Protein AF-A0A6J4SF16-F1 (afdb_monomer_lite)

Organism: NCBI:txid1162706

Secondary structure (DSSP, 8-state):
--GGGGS----GGGS-HHHHHS-HHHHHHHHHHHHHHHHHHHHHHHHHHHHTT-TTSTTHHHHHHHHHHHHHHTTTTSHHHHHHHHHSHHHHTT--TT-S---------------

Radius of gyration: 26.42 Å; chains: 1; bounding box: 38×38×103 Å

Structure (mmCIF, N/CA/C/O backbone):
data_AF-A0A6J4SF16-F1
#
_entry.id   AF-A0A6J4SF16-F1
#
loop_
_atom_site.group_PDB
_atom_site.id
_atom_site.type_symbol
_atom_site.label_atom_id
_atom_site.label_alt_id
_atom_site.label_comp_id
_atom_site.label_asym_id
_atom_site.label_entity_id
_atom_site.label_seq_id
_atom_site.pdbx_PDB_ins_code
_atom_site.Cartn_x
_atom_site.Cartn_y
_atom_site.Cartn_z
_atom_site.occupancy
_atom_site.B_iso_or_equiv
_atom_site.auth_seq_id
_atom_site.auth_comp_id
_atom_site.auth_asym_id
_atom_site.auth_atom_id
_atom_site.pdbx_PDB_model_num
ATOM 1 N N . MET A 1 1 ? 0.682 17.813 7.383 1.00 43.06 1 MET A N 1
ATOM 2 C CA . MET A 1 1 ? -0.202 16.853 6.691 1.00 43.06 1 MET A CA 1
ATOM 3 C C . MET A 1 1 ? 0.314 15.466 7.013 1.00 43.06 1 MET A C 1
ATOM 5 O O . MET A 1 1 ? 1.486 15.215 6.764 1.00 43.06 1 MET A O 1
ATOM 9 N N . SER A 1 2 ? -0.483 14.626 7.672 1.00 47.69 2 SER A N 1
ATOM 10 C CA . SER A 1 2 ? -0.053 13.267 8.016 1.00 47.69 2 SER A CA 1
ATOM 11 C C . SER A 1 2 ? -0.016 12.410 6.746 1.00 47.69 2 SER A C 1
ATOM 13 O O . SER A 1 2 ? -0.964 12.481 5.969 1.00 47.69 2 SER A O 1
ATOM 15 N N . PRO A 1 3 ? 1.009 11.567 6.532 1.00 54.78 3 PRO A N 1
ATOM 16 C CA . PRO A 1 3 ? 1.114 10.715 5.338 1.0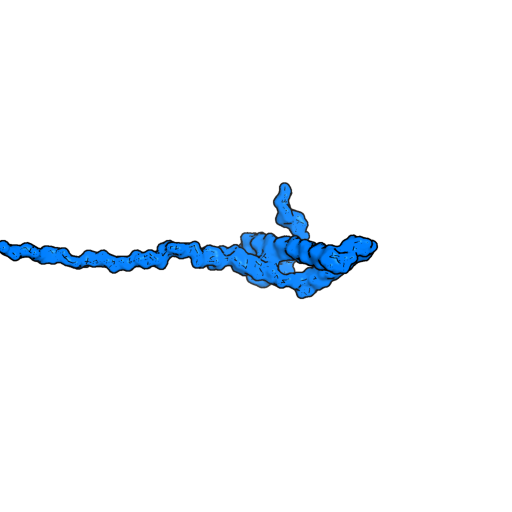0 54.78 3 PRO A CA 1
ATOM 17 C C . PRO A 1 3 ? -0.053 9.719 5.182 1.00 54.78 3 PRO A C 1
ATOM 19 O O . PRO A 1 3 ? -0.267 9.173 4.107 1.00 54.78 3 PRO A O 1
ATOM 22 N N . ILE A 1 4 ? -0.850 9.526 6.237 1.00 54.41 4 ILE A N 1
ATOM 23 C CA . ILE A 1 4 ? -2.043 8.670 6.257 1.00 54.41 4 ILE A CA 1
ATOM 24 C C . ILE A 1 4 ? -3.215 9.297 5.472 1.00 54.41 4 ILE A C 1
ATOM 26 O O . ILE A 1 4 ? -4.021 8.561 4.912 1.00 54.41 4 ILE A O 1
ATOM 30 N N . ASP A 1 5 ? -3.296 10.633 5.377 1.00 56.44 5 ASP A N 1
ATOM 31 C CA . ASP A 1 5 ? -4.344 11.333 4.604 1.00 56.44 5 ASP A CA 1
ATOM 32 C C . ASP A 1 5 ? -4.141 11.222 3.083 1.00 56.44 5 ASP A C 1
ATOM 34 O O . ASP A 1 5 ? -5.073 11.437 2.314 1.00 56.44 5 ASP A O 1
ATOM 38 N N . ALA A 1 6 ? -2.929 10.877 2.638 1.00 57.81 6 ALA A N 1
ATOM 39 C CA . ALA A 1 6 ? -2.601 10.692 1.225 1.00 57.81 6 ALA A CA 1
ATOM 40 C C . ALA A 1 6 ? -2.862 9.257 0.729 1.00 57.81 6 ALA A C 1
ATOM 42 O O . ALA A 1 6 ? -2.624 8.954 -0.441 1.00 57.81 6 ALA A O 1
ATOM 43 N N . LEU A 1 7 ? -3.337 8.356 1.599 1.00 61.28 7 LEU A N 1
ATOM 44 C CA . LEU A 1 7 ? -3.664 6.992 1.199 1.00 61.28 7 LEU A CA 1
ATOM 45 C C . LEU A 1 7 ? -4.971 6.989 0.394 1.00 61.28 7 LEU A C 1
ATOM 47 O O . LEU A 1 7 ? -5.965 7.567 0.842 1.00 61.28 7 LEU A O 1
ATOM 51 N N . PRO A 1 8 ? -5.024 6.312 -0.768 1.00 58.62 8 PRO A N 1
ATOM 52 C CA . PRO A 1 8 ? -6.255 6.240 -1.535 1.00 58.62 8 PRO A CA 1
ATOM 53 C C . PRO A 1 8 ? -7.332 5.541 -0.704 1.00 58.62 8 PRO A C 1
ATOM 55 O O . PRO A 1 8 ? -7.074 4.534 -0.034 1.00 58.62 8 PRO A O 1
ATOM 58 N N . SER A 1 9 ? -8.539 6.109 -0.738 1.00 60.50 9 SER A N 1
ATOM 59 C CA . SER A 1 9 ? -9.683 5.621 0.026 1.00 60.50 9 SER A CA 1
ATOM 60 C C . SER A 1 9 ? -9.976 4.167 -0.338 1.00 60.50 9 SER A C 1
ATOM 62 O O . SER A 1 9 ? -10.353 3.862 -1.469 1.00 60.50 9 SER A O 1
ATOM 64 N N . VAL A 1 10 ? -9.784 3.259 0.621 1.00 63.25 10 VAL A N 1
ATOM 65 C CA . VAL A 1 10 ? -10.141 1.848 0.456 1.00 63.25 10 VAL A CA 1
ATOM 66 C C . VAL A 1 10 ? -11.647 1.719 0.696 1.00 63.25 10 VAL A C 1
ATOM 68 O O . VAL A 1 10 ? -12.110 2.082 1.787 1.00 63.25 10 VAL A O 1
ATOM 71 N N . PRO A 1 11 ? -12.432 1.239 -0.285 1.00 63.31 11 PRO A N 1
ATOM 72 C CA . PRO A 1 11 ? -13.866 1.073 -0.111 1.00 63.31 11 PRO A CA 1
ATOM 73 C C . PRO A 1 11 ? -14.143 0.083 1.021 1.00 63.31 11 PRO A C 1
ATOM 75 O O . PRO A 1 11 ? -13.486 -0.950 1.133 1.00 63.31 11 PRO A O 1
ATOM 78 N N . LEU A 1 12 ? -15.147 0.380 1.853 1.00 61.59 12 LEU A N 1
ATOM 79 C CA . LEU A 1 12 ? -15.503 -0.454 3.008 1.00 61.59 12 LEU A CA 1
ATOM 80 C C . LEU A 1 12 ? -15.790 -1.907 2.615 1.00 61.59 12 LEU A C 1
ATOM 82 O O . LEU A 1 12 ? -15.554 -2.793 3.418 1.00 61.59 12 LEU A O 1
ATOM 86 N N . SER A 1 13 ? -16.277 -2.165 1.400 1.00 67.19 13 SER A N 1
ATOM 87 C CA . SER A 1 13 ? -16.530 -3.513 0.875 1.00 67.19 13 SER A CA 1
ATOM 88 C C . SER A 1 13 ? -15.267 -4.338 0.626 1.00 67.19 13 SER A C 1
ATOM 90 O O . SER A 1 13 ? -15.359 -5.561 0.631 1.00 67.19 13 SER A O 1
ATOM 92 N N . ALA A 1 14 ? -14.118 -3.689 0.423 1.00 69.31 14 ALA A N 1
ATOM 93 C CA . ALA A 1 14 ? -12.822 -4.343 0.250 1.00 69.31 14 ALA A CA 1
ATOM 94 C C . ALA A 1 14 ? -12.121 -4.625 1.587 1.00 69.31 14 ALA A C 1
ATOM 96 O O . ALA A 1 14 ? -11.077 -5.267 1.608 1.00 69.31 14 ALA A O 1
ATOM 97 N N . LEU A 1 15 ? -12.684 -4.150 2.703 1.00 75.44 15 LEU A N 1
ATOM 98 C CA . LEU A 1 15 ? -12.177 -4.481 4.025 1.00 75.44 15 LEU A CA 1
ATOM 99 C C . LEU A 1 15 ? -12.623 -5.900 4.425 1.00 75.44 15 LEU A C 1
ATOM 101 O O . LEU A 1 15 ? -13.790 -6.263 4.207 1.00 75.44 15 LEU A O 1
ATOM 105 N N . PRO A 1 16 ? -11.749 -6.676 5.085 1.00 79.75 16 PRO A N 1
ATOM 106 C CA . PRO A 1 16 ? -12.113 -7.960 5.667 1.00 79.75 16 PRO A CA 1
ATOM 107 C C . PRO A 1 16 ? -13.309 -7.850 6.621 1.00 79.75 16 PRO A C 1
ATOM 109 O O . PRO A 1 16 ? -13.592 -6.793 7.198 1.00 79.75 16 PRO A O 1
ATOM 112 N N . ALA A 1 17 ? -14.076 -8.933 6.762 1.00 78.12 17 ALA A N 1
ATOM 113 C CA . ALA A 1 17 ? -15.348 -8.916 7.489 1.00 78.12 17 ALA A CA 1
ATOM 114 C C . ALA A 1 17 ? -15.191 -8.485 8.958 1.00 78.12 17 ALA A C 1
ATOM 116 O O . ALA A 1 17 ? -16.049 -7.783 9.491 1.00 78.12 17 ALA A O 1
ATOM 117 N N . GLU A 1 18 ? -14.090 -8.875 9.578 1.00 78.50 18 GLU A N 1
ATOM 118 C CA . GLU A 1 18 ? -13.671 -8.545 10.931 1.00 78.50 18 GLU A CA 1
ATOM 119 C C . GLU A 1 18 ? -13.327 -7.061 11.095 1.00 78.50 18 GLU A C 1
ATOM 121 O O . GLU A 1 18 ? -13.746 -6.455 12.075 1.00 78.50 18 GLU A O 1
ATOM 126 N N . VAL A 1 19 ? -12.684 -6.436 10.104 1.00 83.62 19 VAL A N 1
ATOM 127 C CA . VAL A 1 19 ? -12.382 -4.995 10.113 1.00 83.62 19 VAL A CA 1
ATOM 128 C C . VAL A 1 19 ? -13.654 -4.178 9.880 1.00 83.62 19 VAL A C 1
ATOM 130 O O . VAL A 1 19 ? -13.873 -3.158 10.531 1.00 83.62 19 VAL A O 1
ATOM 133 N N . ARG A 1 20 ? -14.541 -4.640 8.986 1.00 82.06 20 ARG A N 1
ATOM 134 C CA . ARG A 1 20 ? -15.837 -3.982 8.724 1.00 82.06 20 ARG A CA 1
ATOM 135 C C . ARG A 1 20 ? -16.751 -3.977 9.941 1.00 82.06 20 ARG A C 1
ATOM 137 O O . ARG A 1 20 ? -17.474 -3.008 10.149 1.00 82.06 20 ARG A O 1
ATOM 144 N N . LYS A 1 21 ? -16.761 -5.077 10.695 1.00 83.94 21 LYS A N 1
ATOM 145 C CA . LYS A 1 21 ? -17.560 -5.232 11.920 1.00 83.94 21 LYS A CA 1
ATOM 146 C C . LYS A 1 21 ? -16.859 -4.669 13.162 1.00 83.94 21 LYS A C 1
ATOM 148 O O . LYS A 1 21 ? -17.498 -4.582 14.206 1.00 83.94 21 LYS A O 1
ATOM 153 N N . GLY A 1 22 ? -15.575 -4.335 13.048 1.00 80.94 22 GLY A N 1
ATOM 154 C CA . GLY A 1 22 ? -14.755 -3.774 14.114 1.00 80.94 22 GLY A CA 1
ATOM 155 C C . GLY A 1 22 ? -15.026 -2.294 14.383 1.00 80.94 22 GLY A C 1
ATOM 156 O O . GLY A 1 22 ? -15.903 -1.660 13.790 1.00 80.94 22 GLY A O 1
ATOM 157 N N . SER A 1 23 ? -14.250 -1.740 15.308 1.00 84.00 23 SER A N 1
ATOM 158 C CA . SER A 1 23 ? -14.312 -0.336 15.707 1.00 84.00 23 SER A CA 1
ATOM 159 C C . SER A 1 23 ? -13.745 0.601 14.629 1.00 84.00 23 SER A C 1
ATOM 161 O O . SER A 1 23 ? -13.043 0.189 13.703 1.00 84.00 23 SER A O 1
ATOM 163 N N . ALA A 1 24 ? -14.002 1.907 14.760 1.00 82.56 24 ALA A N 1
ATOM 164 C CA . ALA A 1 24 ? -13.365 2.912 13.902 1.00 82.56 24 ALA A CA 1
ATOM 165 C C . ALA A 1 24 ? -11.825 2.888 14.016 1.00 82.56 24 ALA A C 1
ATOM 167 O O . ALA A 1 24 ? -11.120 3.237 13.068 1.00 82.56 24 ALA A O 1
ATOM 168 N N . GLU A 1 25 ? -11.309 2.454 15.166 1.00 81.56 25 GLU A N 1
ATOM 169 C CA . GLU A 1 25 ? -9.881 2.306 15.424 1.00 81.56 25 GLU A CA 1
ATOM 170 C C . GLU A 1 25 ? -9.296 1.102 14.675 1.00 81.56 25 GLU A C 1
ATOM 172 O O . GLU A 1 25 ? -8.255 1.245 14.037 1.00 81.56 25 GLU A O 1
ATOM 177 N N . ASP A 1 26 ? -10.022 -0.021 14.606 1.00 81.56 26 ASP A N 1
ATOM 178 C CA . ASP A 1 26 ? -9.633 -1.191 13.802 1.00 81.56 26 ASP A CA 1
ATOM 179 C C . ASP A 1 26 ? -9.566 -0.849 12.310 1.00 81.56 26 ASP A C 1
ATOM 181 O O . ASP A 1 26 ? -8.610 -1.195 11.616 1.00 81.56 26 ASP A O 1
ATOM 185 N N . GLN A 1 27 ? -10.547 -0.092 11.813 1.00 82.88 27 GLN A N 1
ATOM 186 C CA . GLN A 1 27 ? -10.551 0.378 10.426 1.00 82.88 27 GLN A CA 1
ATOM 187 C C . GLN A 1 27 ? -9.368 1.309 10.133 1.00 82.88 27 GLN A C 1
ATOM 189 O O . GLN A 1 27 ? -8.787 1.253 9.048 1.00 82.88 27 GLN A O 1
ATOM 194 N N . LYS A 1 28 ? -8.998 2.172 11.088 1.00 82.81 28 LYS A N 1
ATOM 195 C CA . LYS A 1 28 ? -7.841 3.066 10.965 1.00 82.81 28 LYS A CA 1
ATOM 196 C C . LYS A 1 28 ? -6.527 2.285 10.994 1.00 82.81 28 LYS A C 1
ATOM 198 O O . LYS A 1 28 ? -5.668 2.546 10.154 1.00 82.81 28 LYS A O 1
ATOM 203 N N . ALA A 1 29 ? -6.385 1.331 11.913 1.00 82.94 29 ALA A N 1
ATOM 204 C CA . ALA A 1 29 ? -5.211 0.471 12.022 1.00 82.94 29 ALA A CA 1
ATOM 205 C C . ALA A 1 29 ? -5.013 -0.357 10.746 1.00 82.94 29 ALA A C 1
ATOM 207 O O . ALA A 1 29 ? -3.919 -0.372 10.189 1.00 82.94 29 ALA A O 1
ATOM 208 N N . TYR A 1 30 ? -6.086 -0.950 10.218 1.00 84.06 30 TYR A N 1
ATOM 209 C CA . TYR A 1 30 ? -6.034 -1.708 8.970 1.00 84.06 30 TYR A CA 1
ATOM 210 C C . TYR A 1 30 ? -5.649 -0.832 7.768 1.00 84.06 30 TYR A C 1
ATOM 212 O O . TYR A 1 30 ? -4.790 -1.203 6.973 1.00 84.06 30 TYR A O 1
ATOM 220 N N . LYS A 1 31 ? -6.214 0.378 7.650 1.00 83.25 31 LYS A N 1
ATOM 221 C CA . LYS A 1 31 ? -5.819 1.332 6.596 1.00 83.25 31 LYS A CA 1
ATOM 222 C C . LYS A 1 31 ? -4.354 1.753 6.709 1.00 83.25 31 LYS A C 1
ATOM 224 O O . LYS A 1 31 ? -3.679 1.858 5.688 1.00 83.25 31 LYS A O 1
ATOM 229 N N . ALA A 1 32 ? -3.863 1.985 7.925 1.00 84.25 32 ALA A N 1
ATOM 230 C CA . ALA A 1 32 ? -2.458 2.303 8.157 1.00 84.25 32 ALA A CA 1
ATOM 231 C C . ALA A 1 32 ? -1.547 1.132 7.756 1.00 84.25 32 ALA A C 1
ATOM 233 O O . ALA A 1 32 ? -0.544 1.349 7.077 1.00 84.25 32 ALA A O 1
ATOM 234 N N . ALA A 1 33 ? -1.935 -0.099 8.099 1.00 85.19 33 ALA A N 1
ATOM 235 C CA . ALA A 1 33 ? -1.205 -1.305 7.730 1.00 85.19 33 ALA A CA 1
ATOM 236 C C . ALA A 1 33 ? -1.148 -1.510 6.206 1.00 85.19 33 ALA A C 1
ATOM 238 O O . ALA A 1 33 ? -0.071 -1.744 5.660 1.00 85.19 33 ALA A O 1
ATOM 239 N N . LEU A 1 34 ? -2.268 -1.316 5.501 1.00 83.56 34 LEU A N 1
ATOM 240 C CA . LEU A 1 34 ? -2.292 -1.329 4.033 1.00 83.56 34 LEU A CA 1
ATOM 241 C C . LEU A 1 34 ? -1.418 -0.228 3.421 1.00 83.56 34 LEU A C 1
ATOM 243 O O . LEU A 1 34 ? -0.745 -0.449 2.418 1.00 83.56 34 LEU A O 1
ATOM 247 N N . GLY A 1 35 ? -1.418 0.973 4.004 1.00 82.69 35 GLY A N 1
ATOM 248 C CA . GLY A 1 35 ? -0.553 2.059 3.547 1.00 82.69 35 GLY A CA 1
ATOM 249 C C . GLY A 1 35 ? 0.930 1.714 3.662 1.00 82.69 35 GLY A C 1
ATOM 250 O O . GLY A 1 35 ? 1.696 1.964 2.735 1.00 82.69 35 GLY A O 1
ATOM 251 N N . PHE A 1 36 ? 1.319 1.088 4.771 1.00 85.25 36 PHE A N 1
ATOM 252 C CA . PHE A 1 36 ? 2.683 0.618 4.982 1.00 85.25 36 PHE A CA 1
ATOM 253 C C . PHE A 1 36 ? 3.085 -0.479 3.987 1.00 85.25 36 PHE A C 1
ATOM 255 O O . PHE A 1 36 ? 4.158 -0.396 3.395 1.00 85.25 36 PHE A O 1
ATOM 262 N N . GLU A 1 37 ? 2.212 -1.459 3.743 1.00 84.75 37 GLU A N 1
ATOM 263 C CA . GLU A 1 37 ? 2.453 -2.507 2.745 1.00 84.75 37 GLU A CA 1
ATOM 264 C C . GLU A 1 37 ? 2.701 -1.925 1.348 1.00 84.75 37 GLU A C 1
ATOM 266 O O . GLU A 1 37 ? 3.626 -2.353 0.661 1.00 84.75 37 GLU A O 1
ATOM 271 N N . ARG A 1 38 ? 1.940 -0.900 0.943 1.00 82.94 38 ARG A N 1
ATOM 272 C CA . ARG A 1 38 ? 2.163 -0.220 -0.342 1.00 82.94 38 ARG A CA 1
ATOM 273 C C . ARG A 1 38 ? 3.532 0.451 -0.423 1.00 82.94 38 ARG A C 1
ATOM 275 O O . ARG A 1 38 ? 4.174 0.356 -1.462 1.00 82.94 38 ARG A O 1
ATOM 282 N N . LEU A 1 39 ? 3.983 1.103 0.649 1.00 84.69 39 LEU A N 1
ATOM 283 C CA . LEU A 1 39 ? 5.309 1.731 0.691 1.00 84.69 39 LEU A CA 1
ATOM 284 C C . LEU A 1 39 ? 6.426 0.688 0.607 1.00 84.69 39 LEU A C 1
ATOM 286 O O . LEU A 1 39 ? 7.386 0.870 -0.135 1.00 84.69 39 LEU A O 1
ATOM 290 N N . LEU A 1 40 ? 6.293 -0.421 1.338 1.00 87.38 40 LEU A N 1
ATOM 291 C CA . LEU A 1 40 ? 7.244 -1.527 1.247 1.00 87.38 40 LEU A CA 1
ATOM 292 C C . LEU A 1 40 ? 7.292 -2.116 -0.157 1.00 87.38 40 LEU A C 1
ATOM 294 O O . LEU A 1 40 ? 8.378 -2.366 -0.668 1.00 87.38 40 LEU A O 1
ATOM 298 N N . LEU A 1 41 ? 6.132 -2.311 -0.780 1.00 85.12 41 LEU A N 1
ATOM 299 C CA . LEU A 1 41 ? 6.054 -2.837 -2.132 1.00 85.12 41 LEU A CA 1
ATOM 300 C C . LEU A 1 41 ? 6.722 -1.897 -3.142 1.00 85.12 41 LEU A C 1
ATOM 302 O O . LEU A 1 41 ? 7.496 -2.358 -3.973 1.00 85.12 41 LEU A O 1
ATOM 306 N N . GLN A 1 42 ? 6.478 -0.590 -3.040 1.00 83.75 42 GLN A N 1
ATOM 307 C CA . GLN A 1 42 ? 7.136 0.402 -3.893 1.00 83.75 42 GLN A CA 1
ATOM 308 C C . GLN A 1 42 ? 8.660 0.337 -3.762 1.00 83.75 42 GLN A C 1
ATOM 310 O O . GLN A 1 42 ? 9.341 0.222 -4.779 1.00 83.75 42 GLN A O 1
ATOM 315 N N . ASN A 1 43 ? 9.180 0.319 -2.530 1.00 87.75 43 ASN A N 1
ATOM 316 C CA . ASN A 1 43 ? 10.619 0.200 -2.283 1.00 87.75 43 ASN A CA 1
ATOM 317 C C . ASN A 1 43 ? 11.177 -1.133 -2.800 1.00 87.75 43 ASN A C 1
ATOM 319 O O . ASN A 1 43 ? 12.251 -1.169 -3.386 1.00 87.75 43 ASN A O 1
ATOM 323 N N . PHE A 1 44 ? 10.441 -2.232 -2.620 1.00 87.81 44 PHE A N 1
ATOM 324 C CA . PHE A 1 44 ? 10.861 -3.549 -3.087 1.00 87.81 44 PHE A CA 1
ATOM 325 C C . PHE A 1 44 ? 10.960 -3.617 -4.615 1.00 87.81 44 PHE A C 1
ATOM 327 O O . PHE A 1 44 ? 11.949 -4.120 -5.146 1.00 87.81 44 PHE A O 1
ATOM 334 N N . VAL A 1 45 ? 9.958 -3.103 -5.336 1.00 85.94 45 VAL A N 1
ATOM 335 C CA . VAL A 1 45 ? 9.984 -3.075 -6.806 1.00 85.94 45 VAL A CA 1
ATOM 336 C C . VAL A 1 45 ? 11.063 -2.113 -7.308 1.00 85.94 45 VAL A C 1
ATOM 338 O O . VAL A 1 45 ? 11.761 -2.433 -8.271 1.00 85.94 45 VAL A O 1
ATOM 341 N N . GLU A 1 46 ? 11.252 -0.970 -6.647 1.00 85.88 46 GLU A N 1
ATOM 342 C CA . GLU A 1 46 ? 12.343 -0.041 -6.950 1.00 85.88 46 GLU A CA 1
ATOM 343 C C . GLU A 1 46 ? 13.713 -0.723 -6.800 1.00 85.88 46 GLU A C 1
ATOM 345 O O . GLU A 1 46 ? 14.519 -0.694 -7.732 1.00 85.88 46 GLU A O 1
ATOM 350 N N . ASP A 1 47 ? 13.954 -1.406 -5.679 1.00 88.19 47 ASP A N 1
ATOM 351 C CA . ASP A 1 47 ? 15.190 -2.154 -5.437 1.00 88.19 47 ASP A CA 1
ATOM 352 C C . ASP A 1 47 ? 15.383 -3.285 -6.450 1.00 88.19 47 ASP A C 1
ATOM 354 O O . ASP A 1 47 ? 16.498 -3.498 -6.922 1.00 88.19 47 ASP A O 1
ATOM 358 N N . MET A 1 48 ? 14.316 -3.985 -6.846 1.00 86.38 48 MET A N 1
ATOM 359 C CA . MET A 1 48 ? 14.399 -5.034 -7.864 1.00 86.38 48 MET A CA 1
ATOM 360 C C . MET A 1 48 ? 14.765 -4.466 -9.241 1.00 86.38 48 MET A C 1
ATOM 362 O O . MET A 1 48 ? 15.572 -5.055 -9.961 1.00 86.38 48 MET A O 1
ATOM 366 N N . THR A 1 49 ? 14.205 -3.309 -9.593 1.00 84.00 49 THR A N 1
ATOM 367 C CA . THR A 1 49 ? 14.476 -2.629 -10.867 1.00 84.00 49 THR A CA 1
ATOM 368 C C . THR A 1 49 ? 15.922 -2.131 -10.917 1.00 84.00 49 THR A C 1
ATOM 370 O O . THR A 1 49 ? 16.612 -2.346 -11.915 1.0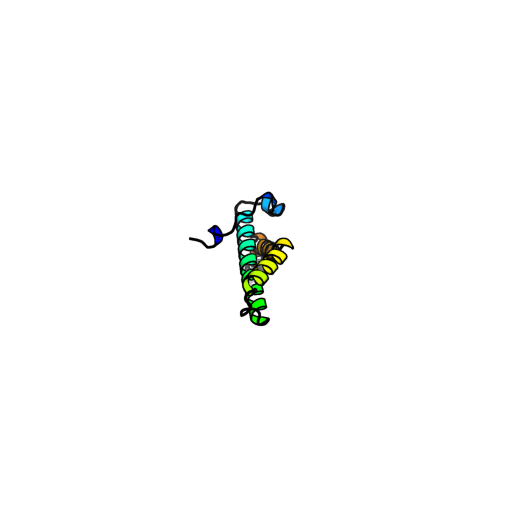0 84.00 49 THR A O 1
ATOM 373 N N . LYS A 1 50 ? 16.419 -1.565 -9.808 1.00 84.19 50 LYS A N 1
ATOM 374 C CA . LYS A 1 50 ? 17.827 -1.164 -9.646 1.00 84.19 50 LYS A CA 1
ATOM 375 C C . LYS A 1 50 ? 18.775 -2.362 -9.670 1.00 84.19 50 LYS A C 1
ATOM 377 O O . LYS A 1 50 ? 19.765 -2.356 -10.395 1.00 84.19 50 LYS A O 1
ATOM 382 N N . ALA A 1 51 ? 18.474 -3.417 -8.914 1.00 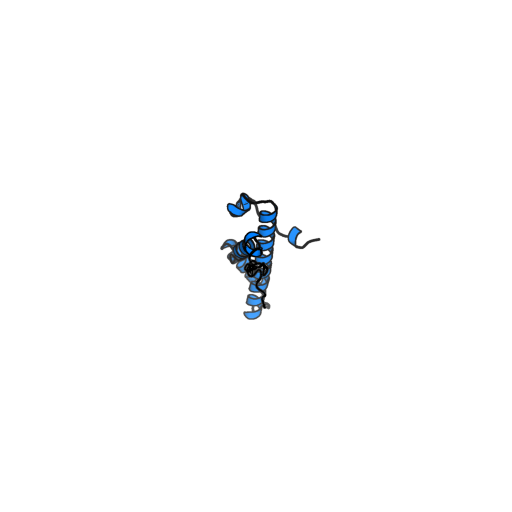83.25 51 ALA A N 1
ATOM 383 C CA . ALA A 1 51 ? 19.304 -4.621 -8.855 1.00 83.25 51 ALA A CA 1
ATOM 384 C C . ALA A 1 51 ? 19.349 -5.369 -10.198 1.00 83.25 51 ALA A C 1
ATOM 386 O O . ALA A 1 51 ? 20.358 -5.992 -10.524 1.00 83.25 51 ALA A O 1
ATOM 387 N N . GLY A 1 52 ? 18.272 -5.294 -10.984 1.00 79.75 52 GLY A N 1
ATOM 388 C CA . GLY A 1 52 ? 18.190 -5.852 -12.332 1.00 79.75 52 GLY A CA 1
ATOM 389 C C . GLY A 1 52 ? 18.903 -5.033 -13.413 1.00 79.75 52 GLY A C 1
ATOM 390 O O . GLY A 1 52 ? 18.904 -5.466 -14.564 1.00 79.75 52 GLY A O 1
ATOM 391 N N . GLY A 1 53 ? 19.482 -3.871 -13.078 1.00 77.06 53 GLY A N 1
ATOM 392 C CA . GLY A 1 53 ? 20.088 -2.946 -14.047 1.00 77.06 53 GLY A CA 1
ATOM 393 C C . GLY A 1 53 ? 19.081 -2.396 -15.060 1.00 77.06 53 GLY A C 1
ATOM 394 O O . GLY A 1 53 ? 19.429 -2.120 -16.207 1.00 77.06 53 GLY A O 1
ATOM 395 N N . MET A 1 54 ? 17.806 -2.336 -14.671 1.00 76.56 54 MET A N 1
ATOM 396 C CA . MET A 1 54 ? 16.695 -1.905 -15.521 1.00 76.56 54 MET A CA 1
ATOM 397 C C . MET A 1 54 ? 16.299 -0.454 -15.254 1.00 76.56 54 MET A C 1
ATOM 399 O O . MET A 1 54 ? 15.410 0.047 -15.932 1.00 76.56 54 MET A O 1
ATOM 403 N N . ASP A 1 55 ? 16.950 0.219 -14.308 1.00 77.94 55 ASP A N 1
ATOM 404 C CA . ASP A 1 55 ? 16.737 1.624 -13.957 1.00 77.94 55 ASP A CA 1
ATOM 405 C C . ASP A 1 55 ? 17.106 2.589 -15.094 1.00 77.94 55 ASP A C 1
ATOM 407 O O . ASP A 1 55 ? 16.406 3.578 -15.299 1.00 77.94 55 ASP A O 1
ATOM 411 N N . ASP A 1 56 ? 18.117 2.251 -15.898 1.00 78.75 56 ASP A N 1
ATOM 412 C CA . ASP A 1 56 ? 18.496 3.002 -17.107 1.00 78.75 56 ASP A CA 1
ATOM 413 C C . ASP A 1 56 ? 17.613 2.688 -18.336 1.00 78.75 56 ASP A C 1
ATOM 415 O O . ASP A 1 56 ? 17.788 3.262 -19.417 1.00 78.75 56 ASP A O 1
ATOM 419 N N . SER A 1 57 ? 16.649 1.769 -18.213 1.00 81.56 57 SER A N 1
ATOM 420 C CA . SER A 1 57 ? 15.750 1.422 -19.315 1.00 81.56 57 SER A CA 1
ATOM 421 C C . SER A 1 57 ? 14.710 2.526 -19.544 1.00 81.56 57 SER A C 1
ATOM 423 O O . SER A 1 57 ? 14.060 2.965 -18.594 1.00 81.56 57 SER A O 1
ATOM 425 N N . PRO A 1 58 ? 14.403 2.904 -20.801 1.00 84.62 58 PRO A N 1
ATOM 426 C CA . PRO A 1 58 ? 13.303 3.829 -21.092 1.00 84.62 58 PRO A CA 1
ATOM 427 C C . PRO A 1 58 ? 11.925 3.284 -20.674 1.00 84.62 58 PRO A C 1
ATOM 429 O O . PRO A 1 58 ? 10.952 4.032 -20.651 1.00 84.62 58 PRO A O 1
ATOM 432 N N . TYR A 1 59 ? 11.844 1.991 -20.342 1.00 84.31 59 TYR A N 1
ATOM 433 C CA . TYR A 1 59 ? 10.634 1.310 -19.884 1.00 84.31 59 TYR A CA 1
ATOM 434 C C . TYR A 1 59 ? 10.621 1.044 -18.371 1.00 84.31 59 TYR A C 1
ATOM 436 O O . TYR A 1 59 ? 9.695 0.393 -17.892 1.00 84.31 59 TYR A O 1
ATOM 444 N N . ALA A 1 60 ? 11.625 1.513 -17.617 1.00 84.00 60 ALA A N 1
ATOM 445 C CA . ALA A 1 60 ? 11.782 1.227 -16.188 1.00 84.00 60 ALA A CA 1
ATOM 446 C C . ALA A 1 60 ? 10.515 1.552 -15.384 1.00 84.00 60 ALA A C 1
ATOM 448 O O . ALA A 1 60 ? 10.013 0.709 -14.644 1.00 84.00 60 ALA A O 1
ATOM 449 N N . SER A 1 61 ? 9.944 2.738 -15.608 1.00 83.12 61 SER A N 1
ATOM 450 C CA . SER A 1 61 ? 8.716 3.182 -14.943 1.00 83.12 61 SER A CA 1
ATOM 451 C C . SER A 1 61 ? 7.513 2.305 -15.287 1.00 83.12 61 SER A C 1
ATOM 453 O O . SER A 1 61 ? 6.772 1.910 -14.399 1.00 83.12 61 SER A O 1
ATOM 455 N N . GLN A 1 62 ? 7.343 1.918 -16.554 1.00 87.12 62 GLN A N 1
ATOM 456 C CA . GLN A 1 62 ? 6.225 1.065 -16.976 1.00 87.12 62 GLN A CA 1
ATOM 457 C C . GLN A 1 62 ? 6.334 -0.358 -16.418 1.00 87.12 62 GLN A C 1
ATOM 459 O O . GLN A 1 62 ? 5.317 -0.975 -16.105 1.00 87.12 62 GLN A O 1
ATOM 464 N N . ILE A 1 63 ? 7.556 -0.882 -16.293 1.00 85.44 63 ILE A N 1
ATOM 465 C CA . ILE A 1 63 ? 7.810 -2.181 -15.662 1.00 85.44 63 ILE A CA 1
ATOM 466 C C . ILE A 1 63 ? 7.520 -2.092 -14.163 1.00 85.44 63 ILE A C 1
ATOM 468 O O . ILE A 1 63 ? 6.831 -2.959 -13.629 1.00 85.44 63 ILE A O 1
ATOM 472 N N . GLN A 1 64 ? 7.996 -1.038 -13.499 1.00 84.25 64 GLN A N 1
ATOM 473 C CA . GLN A 1 64 ? 7.755 -0.800 -12.079 1.00 84.25 64 GLN A CA 1
ATOM 474 C C . GLN A 1 64 ? 6.258 -0.654 -11.774 1.00 84.25 64 GLN A C 1
ATOM 476 O O . GLN A 1 64 ? 5.758 -1.310 -10.857 1.00 84.25 64 GLN A O 1
ATOM 481 N N . ASP A 1 65 ? 5.535 0.137 -12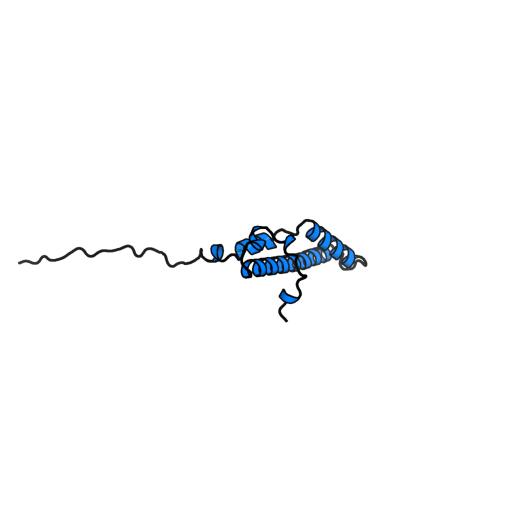.565 1.00 83.50 65 ASP A N 1
ATOM 482 C CA . ASP A 1 65 ? 4.091 0.329 -12.428 1.00 83.50 65 ASP A CA 1
ATOM 483 C C . ASP A 1 65 ? 3.343 -0.981 -12.691 1.00 83.50 65 ASP A C 1
ATOM 485 O O . ASP A 1 65 ? 2.564 -1.428 -11.853 1.00 83.50 65 ASP A O 1
ATOM 489 N N . GLY A 1 66 ? 3.644 -1.661 -13.803 1.00 85.25 66 GLY A N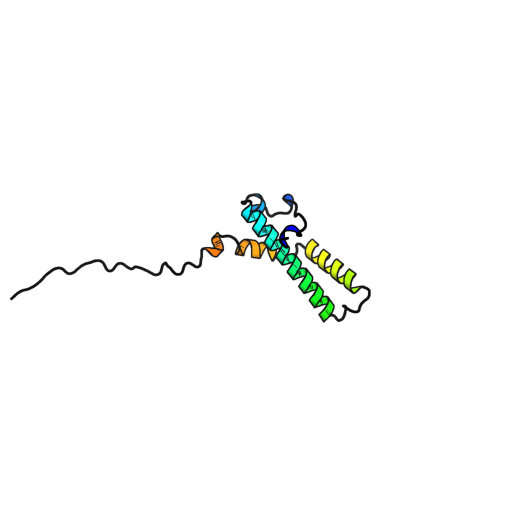 1
ATOM 490 C CA . GLY A 1 66 ? 2.996 -2.922 -14.159 1.00 85.25 66 GLY A CA 1
ATOM 491 C C . GLY A 1 66 ? 3.235 -4.030 -13.132 1.00 85.25 66 GLY A C 1
ATOM 492 O O . GLY A 1 66 ? 2.330 -4.811 -12.840 1.00 85.25 66 GLY A O 1
ATOM 493 N N . MET A 1 67 ? 4.429 -4.091 -12.543 1.00 83.25 67 MET A N 1
ATOM 494 C CA . MET A 1 67 ? 4.752 -5.063 -11.501 1.00 83.25 67 MET A CA 1
ATOM 495 C C . MET A 1 67 ? 4.086 -4.717 -10.167 1.00 83.25 67 MET A C 1
ATOM 497 O O . MET A 1 67 ? 3.568 -5.611 -9.496 1.00 83.25 67 MET A O 1
ATOM 501 N N . SER A 1 68 ? 4.047 -3.433 -9.808 1.00 82.12 68 SER A N 1
ATOM 502 C CA . SER A 1 68 ? 3.340 -2.951 -8.617 1.00 82.12 68 SER A CA 1
ATOM 503 C C . SER A 1 68 ? 1.841 -3.236 -8.719 1.00 82.12 68 SER A C 1
ATOM 505 O O . SER A 1 68 ? 1.261 -3.799 -7.790 1.00 82.12 68 SER A O 1
ATOM 507 N N . ASP A 1 69 ? 1.231 -2.937 -9.866 1.00 81.50 69 ASP A N 1
ATOM 508 C CA . ASP A 1 69 ? -0.179 -3.210 -10.144 1.00 81.50 69 ASP A CA 1
ATOM 509 C C . ASP A 1 69 ? -0.476 -4.709 -10.159 1.00 81.50 69 ASP A C 1
ATOM 511 O O . ASP A 1 69 ? -1.472 -5.138 -9.579 1.00 81.50 69 ASP A O 1
ATOM 515 N N . ALA A 1 70 ? 0.390 -5.527 -10.765 1.00 82.81 70 ALA A N 1
ATOM 516 C CA . ALA A 1 70 ? 0.227 -6.978 -10.765 1.00 82.81 70 ALA A CA 1
ATOM 517 C C . ALA A 1 70 ? 0.262 -7.550 -9.342 1.00 82.81 70 ALA A C 1
ATOM 519 O O . ALA A 1 70 ? -0.571 -8.392 -8.999 1.00 82.81 70 ALA A O 1
ATOM 520 N N . LEU A 1 71 ? 1.178 -7.072 -8.493 1.00 82.25 71 LEU A N 1
ATOM 521 C CA . LEU A 1 71 ? 1.262 -7.542 -7.113 1.00 82.25 71 LEU A CA 1
ATOM 522 C C . LEU A 1 71 ? 0.078 -7.058 -6.272 1.00 82.25 71 LEU A C 1
ATOM 524 O O . LEU A 1 71 ? -0.501 -7.842 -5.523 1.00 82.25 71 LEU A O 1
ATOM 528 N N . MET A 1 72 ? -0.340 -5.799 -6.428 1.00 78.00 72 MET A N 1
ATOM 529 C CA . MET A 1 72 ? -1.529 -5.284 -5.742 1.00 78.00 72 MET A CA 1
ATOM 530 C C . MET A 1 72 ? -2.810 -5.985 -6.212 1.00 78.00 72 MET A C 1
ATOM 532 O O . MET A 1 72 ? -3.648 -6.346 -5.386 1.00 78.00 72 MET A O 1
ATOM 536 N N . SER A 1 73 ? -2.954 -6.238 -7.516 1.00 78.19 73 SER A N 1
ATOM 537 C CA . SER A 1 73 ? -4.083 -6.984 -8.083 1.00 78.19 73 SER A CA 1
ATOM 538 C C . SER A 1 73 ? -4.087 -8.453 -7.655 1.00 78.19 73 SER A C 1
ATOM 540 O O . SER A 1 73 ? -5.156 -9.058 -7.606 1.00 78.19 73 SER A O 1
ATOM 542 N N . GLY A 1 74 ? -2.923 -9.025 -7.339 1.00 76.38 74 GLY A N 1
ATOM 543 C CA . GLY A 1 74 ? -2.785 -10.365 -6.766 1.00 76.38 74 GLY A CA 1
ATOM 544 C C . GLY A 1 74 ? -3.204 -10.473 -5.296 1.00 76.38 74 GLY A C 1
ATOM 545 O O . GLY A 1 74 ? -3.141 -11.563 -4.736 1.00 76.38 74 GLY A O 1
ATOM 546 N N . GLY A 1 75 ? -3.641 -9.372 -4.673 1.00 69.56 75 GLY A N 1
ATOM 547 C CA . GLY A 1 75 ? -3.972 -9.316 -3.247 1.00 69.56 75 GLY A CA 1
ATOM 548 C C . GLY A 1 75 ? -2.847 -8.766 -2.366 1.00 69.56 75 GLY A C 1
ATOM 549 O O . GLY A 1 75 ? -2.962 -8.821 -1.144 1.00 69.56 75 GLY A O 1
ATOM 550 N N . GLY A 1 76 ? -1.787 -8.210 -2.960 1.00 77.25 76 GLY A N 1
ATOM 551 C CA . GLY A 1 76 ? -0.626 -7.697 -2.238 1.00 77.25 76 GLY A CA 1
ATOM 552 C C . GLY A 1 76 ? 0.303 -8.803 -1.732 1.00 77.25 76 GLY A C 1
ATOM 553 O O . GLY A 1 76 ? 0.290 -9.936 -2.206 1.00 77.25 76 GLY A O 1
ATOM 554 N N . LEU A 1 77 ? 1.136 -8.450 -0.757 1.00 78.75 77 LEU A N 1
ATOM 555 C CA . LEU A 1 77 ? 2.009 -9.353 -0.005 1.00 78.75 77 LEU A CA 1
ATOM 556 C C . LEU A 1 77 ? 1.293 -9.976 1.210 1.00 78.75 77 LEU A C 1
ATOM 558 O O . LEU A 1 77 ? 1.869 -10.823 1.891 1.00 78.75 77 LEU A O 1
ATOM 562 N N . GLY A 1 78 ? 0.071 -9.531 1.528 1.00 79.19 78 GLY A N 1
ATOM 563 C CA . GLY A 1 78 ? -0.683 -9.963 2.711 1.00 79.19 78 GLY A CA 1
ATOM 564 C C . GLY A 1 78 ? -0.113 -9.423 4.028 1.00 79.19 78 GLY A C 1
ATOM 565 O O . GLY A 1 78 ? -0.552 -9.808 5.113 1.00 79.19 78 GLY A O 1
ATOM 566 N N . LEU A 1 79 ? 0.867 -8.518 3.954 1.00 80.12 79 LEU A N 1
ATOM 567 C CA . LEU A 1 79 ? 1.541 -7.963 5.127 1.00 80.12 79 LEU A CA 1
ATOM 568 C C . LEU A 1 79 ? 0.639 -7.001 5.895 1.00 80.12 79 LEU A C 1
ATOM 570 O O . LEU A 1 79 ? 0.740 -6.927 7.115 1.00 80.12 79 LEU A O 1
ATOM 574 N N . GLY A 1 80 ? -0.258 -6.284 5.218 1.00 80.44 80 GLY A N 1
ATOM 575 C CA . GLY A 1 80 ? -1.209 -5.385 5.859 1.00 80.44 80 GLY A CA 1
ATOM 576 C C . GLY A 1 80 ? -2.165 -6.125 6.793 1.00 80.44 80 GLY A C 1
ATOM 577 O O . GLY A 1 80 ? -2.463 -5.636 7.880 1.00 80.44 80 GLY A O 1
ATOM 578 N N . GLU A 1 81 ? -2.588 -7.334 6.424 1.00 81.25 81 GLU A N 1
ATOM 579 C CA . GLU A 1 81 ? -3.426 -8.189 7.268 1.00 81.25 81 GLU A CA 1
ATOM 580 C C . GLU A 1 81 ? -2.645 -8.714 8.480 1.00 81.25 81 GLU A C 1
ATOM 582 O O . GLU A 1 81 ? -3.092 -8.574 9.619 1.00 81.25 81 GLU A O 1
ATOM 587 N N . GLN A 1 82 ? -1.429 -9.223 8.263 1.00 82.31 82 GLN A N 1
ATOM 588 C CA . GLN A 1 82 ? -0.555 -9.687 9.346 1.00 82.31 82 GLN A CA 1
ATOM 589 C C . GLN A 1 82 ? -0.214 -8.564 10.332 1.00 82.31 82 GLN A C 1
ATOM 591 O O . GLN A 1 82 ? -0.277 -8.752 11.548 1.00 82.31 82 GLN A O 1
ATOM 596 N N . LEU A 1 83 ? 0.109 -7.378 9.814 1.00 81.25 83 LEU A N 1
ATOM 597 C CA . LEU A 1 83 ? 0.426 -6.208 10.618 1.00 81.25 83 LEU A CA 1
ATOM 598 C C . LEU A 1 83 ? -0.811 -5.695 11.357 1.00 81.25 83 LEU A C 1
ATOM 600 O O . LEU A 1 83 ? -0.704 -5.340 12.526 1.00 81.25 83 LEU A O 1
ATOM 604 N N . PHE A 1 84 ? -1.991 -5.710 10.730 1.00 83.50 84 PHE A N 1
ATOM 605 C CA . PHE A 1 84 ? -3.245 -5.418 11.421 1.00 83.50 84 PHE A CA 1
ATOM 606 C C . PHE A 1 84 ? -3.450 -6.357 12.612 1.00 83.50 84 PHE A C 1
ATOM 608 O O . PHE A 1 84 ? -3.665 -5.871 13.718 1.00 83.50 84 PHE A O 1
ATOM 615 N N . HIS A 1 85 ? -3.310 -7.674 12.425 1.00 82.31 85 HIS A N 1
ATOM 616 C CA . HIS A 1 85 ? -3.406 -8.633 13.525 1.00 82.31 85 HIS A CA 1
ATOM 617 C C . HIS A 1 85 ? -2.364 -8.371 14.618 1.00 82.31 85 HIS A C 1
ATOM 619 O O . HIS A 1 85 ? -2.709 -8.404 15.797 1.00 82.31 85 HIS A O 1
ATOM 625 N N . ALA A 1 86 ? -1.119 -8.057 14.255 1.00 78.75 86 ALA A N 1
ATOM 626 C CA . ALA A 1 86 ? -0.066 -7.732 15.216 1.00 78.75 86 ALA A CA 1
ATOM 627 C C . ALA A 1 86 ? -0.347 -6.440 16.007 1.00 78.75 86 ALA A C 1
ATOM 629 O O . ALA A 1 86 ? -0.009 -6.354 17.185 1.00 78.75 86 ALA A O 1
ATOM 630 N N . LEU A 1 87 ? -0.989 -5.450 15.383 1.00 74.19 87 LEU A N 1
ATOM 631 C CA . LEU A 1 87 ? -1.323 -4.163 15.997 1.00 74.19 87 LEU A CA 1
ATOM 632 C C . LEU A 1 87 ? -2.589 -4.203 16.862 1.00 74.19 87 LEU A C 1
ATOM 634 O O . LEU A 1 87 ? -2.895 -3.211 17.528 1.00 74.19 87 LEU A O 1
ATOM 638 N N . ARG A 1 88 ? -3.337 -5.315 16.877 1.00 76.81 88 ARG A N 1
ATOM 639 C CA . ARG A 1 88 ? -4.534 -5.415 17.714 1.00 76.81 88 ARG A CA 1
ATOM 640 C C . ARG A 1 88 ? -4.158 -5.338 19.200 1.00 76.81 88 ARG A C 1
ATOM 642 O O . ARG A 1 88 ? -3.228 -6.024 19.634 1.00 76.81 88 ARG A O 1
ATOM 649 N N . PRO A 1 89 ? -4.905 -4.564 20.011 1.00 63.19 89 PRO A N 1
ATOM 650 C CA . PRO A 1 89 ? -4.573 -4.336 21.417 1.00 63.19 89 PRO A CA 1
ATOM 651 C C . PRO A 1 89 ? -4.465 -5.630 22.238 1.00 63.19 89 PRO A C 1
ATOM 653 O O . PRO A 1 89 ? -3.676 -5.708 23.175 1.00 63.19 89 PRO A O 1
ATOM 656 N N . GLU A 1 90 ? -5.222 -6.663 21.871 1.00 63.59 90 GLU A N 1
ATOM 657 C CA . GLU A 1 90 ? -5.156 -8.006 22.464 1.00 63.59 90 GLU A CA 1
ATOM 658 C C . GLU A 1 90 ? -3.780 -8.690 22.349 1.00 63.59 90 GLU A C 1
ATOM 660 O O . GLU A 1 90 ? -3.400 -9.416 23.263 1.00 63.59 90 GLU A O 1
ATOM 665 N N . ASN A 1 91 ? -3.015 -8.421 21.285 1.00 58.78 91 ASN A N 1
ATOM 666 C CA . ASN A 1 91 ? -1.680 -8.985 21.063 1.00 58.78 91 ASN A CA 1
ATOM 667 C C . ASN A 1 91 ? -0.571 -8.143 21.709 1.00 58.78 91 ASN A C 1
ATOM 669 O O . ASN A 1 91 ? 0.497 -8.659 22.025 1.00 58.78 91 ASN A O 1
ATOM 673 N N . VAL A 1 92 ? -0.838 -6.861 21.968 1.00 57.72 92 VAL A N 1
ATOM 674 C CA . VAL A 1 92 ? 0.080 -5.957 22.681 1.00 57.72 92 VAL A CA 1
ATOM 675 C C . VAL A 1 92 ? 0.005 -6.170 24.203 1.00 57.72 92 VAL A C 1
ATOM 677 O O . VAL A 1 92 ? 0.960 -5.898 24.924 1.00 57.72 92 VAL A O 1
ATOM 680 N N . LYS A 1 93 ? -1.104 -6.725 24.713 1.00 52.91 93 LYS A N 1
ATOM 681 C CA . LYS A 1 93 ? -1.353 -6.948 26.151 1.00 52.91 93 LYS A CA 1
ATOM 682 C C . LYS A 1 93 ? -0.667 -8.196 26.743 1.00 52.91 93 LYS A C 1
ATOM 684 O O . LYS A 1 93 ? -0.886 -8.513 27.907 1.00 52.91 93 LYS A O 1
ATOM 689 N N . GLY A 1 94 ? 0.147 -8.910 25.960 1.00 48.53 94 GLY A N 1
ATOM 690 C CA . GLY A 1 94 ? 0.841 -10.142 26.369 1.00 48.53 94 GLY A CA 1
ATOM 691 C C . GLY A 1 94 ? 2.207 -9.946 27.040 1.00 48.53 94 GLY A C 1
ATOM 692 O O . GLY A 1 94 ? 2.839 -10.928 27.417 1.00 48.53 94 GLY A O 1
ATOM 693 N N . SER A 1 95 ? 2.678 -8.708 27.195 1.00 46.69 95 SER A N 1
ATOM 694 C CA . SER A 1 95 ? 3.987 -8.391 27.781 1.00 46.69 95 SER A CA 1
ATOM 695 C C . SER A 1 95 ? 3.865 -7.504 29.021 1.00 46.69 95 SER A C 1
ATOM 697 O O . SER A 1 95 ? 4.513 -6.465 29.100 1.00 46.69 95 SER A O 1
ATOM 699 N N . ASP A 1 96 ? 3.035 -7.903 29.987 1.00 50.88 96 ASP A N 1
ATOM 700 C CA . ASP A 1 96 ? 3.152 -7.404 31.361 1.00 50.88 96 ASP A CA 1
ATOM 701 C C . ASP A 1 96 ? 4.118 -8.322 32.138 1.00 50.88 96 ASP A C 1
ATOM 703 O O . ASP A 1 96 ? 3.742 -9.436 32.507 1.00 50.88 96 ASP A O 1
ATOM 707 N N . PRO A 1 97 ? 5.359 -7.897 32.442 1.00 53.12 97 PRO A N 1
ATOM 708 C CA . PRO A 1 97 ? 6.282 -8.653 33.294 1.00 53.12 97 PRO A CA 1
ATOM 709 C C . PRO A 1 97 ? 5.902 -8.626 34.792 1.00 53.12 97 PRO A C 1
ATOM 711 O O . PRO A 1 97 ? 6.763 -8.826 35.642 1.00 53.12 97 PRO A O 1
ATOM 714 N N . SER A 1 98 ? 4.641 -8.359 35.158 1.00 54.53 98 SER A N 1
ATOM 715 C CA . SER A 1 98 ? 4.250 -8.074 36.553 1.00 54.53 98 SER A CA 1
ATOM 716 C C . SER A 1 98 ? 3.422 -9.156 37.252 1.00 54.53 98 SER A C 1
ATOM 718 O O . SER A 1 98 ? 2.891 -8.925 38.334 1.00 54.53 98 SER A O 1
ATOM 720 N N . THR A 1 99 ? 3.332 -10.368 36.701 1.00 54.69 99 THR A N 1
ATOM 721 C CA . THR A 1 99 ? 2.696 -11.505 37.400 1.00 54.69 99 THR A CA 1
ATOM 722 C C . THR A 1 99 ? 3.683 -12.643 37.643 1.00 54.69 99 THR A C 1
ATOM 724 O O . THR A 1 99 ? 3.382 -13.815 37.457 1.00 54.69 99 THR A O 1
ATOM 727 N N . SER A 1 100 ? 4.882 -12.306 38.113 1.00 55.84 100 SER A N 1
ATOM 728 C CA . SER A 1 100 ? 5.645 -13.212 38.970 1.00 55.84 100 SER A CA 1
ATOM 729 C C . SER A 1 100 ? 5.192 -13.006 40.415 1.00 55.84 100 SER A C 1
ATOM 731 O O . SER A 1 100 ? 5.715 -12.171 41.143 1.00 55.84 100 SER A O 1
ATOM 733 N N . ASP A 1 101 ? 4.185 -13.792 40.791 1.00 50.91 101 ASP A N 1
ATOM 734 C CA . ASP A 1 101 ? 4.362 -14.699 41.923 1.00 50.91 101 ASP A CA 1
ATOM 735 C C . ASP A 1 101 ? 4.677 -14.014 43.276 1.00 50.91 101 ASP A C 1
ATOM 737 O O . ASP A 1 101 ? 5.707 -14.246 43.906 1.00 50.91 101 ASP A O 1
ATOM 741 N N . GLN A 1 102 ? 3.744 -13.187 43.767 1.00 50.16 102 GLN A N 1
ATOM 742 C CA . GLN A 1 102 ? 3.575 -12.983 45.212 1.00 50.16 102 GLN A CA 1
ATOM 743 C C . GLN A 1 102 ? 2.961 -14.258 45.806 1.00 50.16 102 GLN A C 1
ATOM 745 O O . GLN A 1 102 ? 1.776 -14.312 46.132 1.00 50.16 102 GLN A O 1
ATOM 750 N N . ARG A 1 103 ? 3.767 -15.317 45.927 1.00 54.66 103 ARG A N 1
ATOM 751 C CA . ARG A 1 103 ? 3.470 -16.405 46.858 1.00 54.66 103 ARG A CA 1
ATOM 752 C C . ARG A 1 103 ? 3.633 -15.871 48.275 1.00 54.66 103 ARG A C 1
ATOM 754 O O . ARG A 1 103 ? 4.736 -15.760 48.798 1.00 54.66 103 ARG A O 1
ATOM 761 N N . ASP A 1 104 ? 2.503 -15.468 48.841 1.00 52.66 104 ASP A N 1
ATOM 762 C CA . ASP A 1 104 ? 1.973 -16.071 50.063 1.00 52.66 104 ASP A CA 1
ATOM 763 C C . ASP A 1 104 ? 3.034 -16.827 50.894 1.00 52.66 104 ASP A C 1
ATOM 765 O O . ASP A 1 104 ? 3.230 -18.033 50.759 1.00 52.66 104 ASP A O 1
ATOM 769 N N . VAL A 1 105 ? 3.753 -16.099 51.749 1.00 56.28 105 VAL A N 1
ATOM 770 C CA . VAL A 1 105 ? 4.311 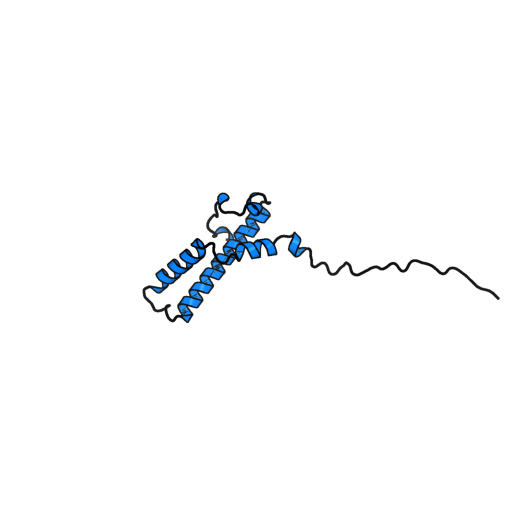-16.662 52.984 1.00 56.28 105 VAL A CA 1
ATOM 771 C C . VAL A 1 105 ? 3.456 -16.127 54.114 1.00 56.28 105 VAL A C 1
ATOM 773 O O . VAL A 1 105 ? 3.750 -15.114 54.750 1.00 56.28 105 VAL A O 1
ATOM 776 N N . GLY A 1 106 ? 2.320 -16.803 54.272 1.00 47.00 106 GLY A N 1
ATOM 777 C CA . GLY A 1 106 ? 1.427 -16.649 55.398 1.00 47.00 106 GLY A CA 1
ATOM 778 C C . GLY A 1 106 ? 2.168 -16.800 56.723 1.00 47.00 106 GLY A C 1
ATOM 779 O O . GLY A 1 106 ? 3.054 -17.636 56.905 1.00 47.00 106 GLY A O 1
ATOM 780 N N . ALA A 1 107 ? 1.756 -15.949 57.651 1.00 54.97 107 ALA A N 1
ATOM 781 C CA . ALA A 1 107 ? 2.064 -16.010 59.060 1.00 54.97 107 ALA A CA 1
ATOM 782 C C . ALA A 1 107 ? 1.832 -17.417 59.634 1.00 54.97 107 ALA A C 1
ATOM 784 O O . ALA A 1 107 ? 0.719 -17.932 59.564 1.00 54.97 107 ALA A O 1
ATOM 785 N N . GLN A 1 108 ? 2.847 -17.992 60.278 1.00 51.22 108 GLN A N 1
ATOM 786 C CA . GLN A 1 108 ? 2.678 -19.031 61.296 1.00 51.22 108 GLN A CA 1
ATOM 787 C C . GLN A 1 108 ? 3.954 -19.152 62.132 1.00 51.22 108 GLN A C 1
ATOM 789 O O . GLN A 1 108 ? 5.034 -19.393 61.603 1.00 51.22 108 GLN A O 1
ATOM 794 N N . GLY A 1 109 ? 3.816 -18.972 63.447 1.00 45.97 109 GLY A N 1
ATOM 795 C CA . GLY A 1 109 ? 4.907 -19.154 64.405 1.00 45.97 109 GLY A CA 1
ATOM 796 C C . GLY A 1 109 ? 4.805 -18.237 65.616 1.00 45.97 109 GLY A C 1
ATOM 797 O O . GLY A 1 109 ? 5.722 -17.470 65.890 1.00 45.97 109 GLY A O 1
ATOM 798 N N . ALA A 1 110 ? 3.666 -18.273 66.307 1.00 52.44 110 ALA A N 1
ATOM 799 C CA . ALA A 1 110 ? 3.527 -17.688 67.631 1.00 52.44 110 ALA A CA 1
ATOM 800 C C . ALA A 1 110 ? 4.281 -18.536 68.673 1.00 52.44 110 ALA A C 1
ATOM 802 O O . ALA A 1 110 ? 4.226 -19.757 68.606 1.00 52.44 110 ALA A O 1
ATOM 803 N N . ALA A 1 111 ? 4.903 -17.833 69.625 1.00 58.12 111 ALA A N 1
ATOM 804 C CA . ALA A 1 111 ? 5.136 -18.189 71.028 1.00 58.12 111 ALA A CA 1
ATOM 805 C C . ALA A 1 111 ? 5.725 -19.570 71.379 1.00 58.12 111 ALA A C 1
ATOM 807 O O . ALA A 1 111 ? 5.007 -20.556 71.349 1.00 58.12 111 ALA A O 1
ATOM 808 N N . GLU A 1 112 ? 6.946 -19.587 71.933 1.00 41.47 112 GLU A N 1
ATOM 809 C CA . GLU A 1 112 ? 7.214 -20.306 73.193 1.00 41.47 112 GLU A CA 1
ATOM 810 C C . GLU A 1 112 ? 8.551 -19.861 73.828 1.00 41.47 112 GLU A C 1
ATOM 812 O O . GLU A 1 112 ? 9.629 -20.092 73.287 1.00 41.47 112 GLU A O 1
ATOM 817 N N . ALA A 1 113 ? 8.464 -19.193 74.981 1.00 49.94 113 ALA A N 1
ATOM 818 C CA . ALA A 1 113 ? 9.447 -19.272 76.067 1.00 49.94 113 ALA A CA 1
ATOM 819 C C . ALA A 1 113 ? 8.841 -20.242 77.095 1.00 49.94 113 ALA A C 1
ATOM 821 O O . ALA A 1 113 ? 7.619 -20.185 77.271 1.00 49.94 113 ALA A O 1
ATOM 822 N N . PRO A 1 114 ? 9.601 -21.140 77.746 1.00 61.25 114 PRO A N 1
ATOM 823 C CA . PRO A 1 114 ? 10.332 -20.819 78.992 1.00 61.25 114 PRO A CA 1
ATOM 824 C C . PRO A 1 114 ? 11.621 -21.694 79.127 1.00 61.25 114 PRO A C 1
ATOM 826 O O . PRO A 1 114 ? 11.937 -22.435 78.205 1.00 61.25 114 PRO A O 1
ATOM 829 N N . ALA A 1 115 ? 12.470 -21.701 80.160 1.00 47.84 115 ALA A N 1
ATOM 830 C CA . ALA A 1 115 ? 12.509 -21.203 81.534 1.00 47.84 115 ALA A CA 1
ATOM 831 C C . ALA A 1 115 ? 13.982 -20.942 81.916 1.00 47.84 115 ALA A C 1
ATOM 833 O O . ALA A 1 115 ? 14.864 -21.586 81.299 1.00 47.84 115 ALA A O 1
#

Sequence (115 aa):
MSPIDALPSVPLSALPAEVRKGSAEDQKAYKAALGFERLLLQNFVEDMTKAGGMDDSPYASQIQDGMSDALMSGGGLGLGEQLFHALRPENVKGSDPSTSDQRDVGAQGAAEAPA

Foldseek 3Di:
DDVLVVQPDDPLVPDPPCLNPDDPVLVSLLSVLVVVLLVVLLVVLVVVCVVVVNPPPPCSVVSSVVVSCVQVVVVGPCRSVVSSVCPPVVNVVPDDPPPPDPDDPDDDDDDDDDD

pLDDT: mean 72.43, std 13.8, range [41.47, 88.19]